Protein AF-K7MGZ2-F1 (afdb_monomer_lite)

Radius of gyration: 17.9 Å; chains: 1; bounding box: 46×26×41 Å

pLDDT: mean 91.88, std 5.45, range [77.75, 98.44]

Foldseek 3Di:
DVVVLVVLLVVLVDPVQQCQDPVDNGTNSCVVCVVVVRDNDPCVVVVVVVVVVVVVVVVVVVVVVVD

InterPro domains:
  IPR013581 Plant PDR ABC transporter associated [PF08370] (17-67)

Sequence (67 aa):
MYGQSAIAVNEFLGHSWRKVTHNSNETLGVLILKTRGFFPEAYWYWIGLGALIGYVFLYNFLFTLAL

Secondary structure (DSSP, 8-state):
-HHHHHHHHHHHTSGGG-PBPTT-SSBHHHHHHHHTT----THHHHHHHHHHHHHHHHHHHHHHHH-

Structure (mmCIF, N/CA/C/O backbone):
data_AF-K7MGZ2-F1
#
_entry.id   AF-K7MGZ2-F1
#
loop_
_atom_site.group_PDB
_atom_site.id
_atom_site.type_symbol
_atom_site.label_atom_id
_atom_site.label_alt_id
_atom_site.label_comp_id
_atom_site.label_asym_id
_atom_site.label_entity_id
_atom_site.label_seq_id
_atom_site.pdbx_PDB_ins_code
_atom_site.Cartn_x
_atom_site.Cartn_y
_atom_site.Cartn_z
_atom_site.occupancy
_atom_site.B_iso_or_equiv
_atom_site.auth_seq_id
_atom_site.auth_comp_id
_atom_site.auth_asym_id
_atom_site.auth_atom_id
_atom_site.pdbx_PDB_model_num
ATOM 1 N N . MET A 1 1 ? 2.620 9.024 9.175 1.00 78.44 1 MET A N 1
ATOM 2 C CA . MET A 1 1 ? 3.505 8.014 8.545 1.00 78.44 1 MET A CA 1
ATOM 3 C C . MET A 1 1 ? 2.877 7.408 7.286 1.00 78.44 1 MET A C 1
ATOM 5 O O . MET A 1 1 ? 3.460 7.563 6.219 1.00 78.44 1 MET A O 1
ATOM 9 N N . TYR A 1 2 ? 1.673 6.816 7.351 1.00 81.94 2 TYR A N 1
ATOM 10 C CA . TYR A 1 2 ? 0.999 6.250 6.163 1.00 81.94 2 TYR A CA 1
ATOM 11 C C . TYR A 1 2 ? 0.710 7.274 5.056 1.00 81.94 2 TYR A C 1
ATOM 13 O O . TYR A 1 2 ? 1.056 7.031 3.908 1.00 81.94 2 TYR A O 1
ATOM 21 N N . GLY A 1 3 ? 0.168 8.450 5.399 1.00 86.81 3 GLY A N 1
ATOM 22 C CA . GLY A 1 3 ? -0.100 9.507 4.412 1.00 86.81 3 GLY A CA 1
ATOM 23 C C . GLY A 1 3 ? 1.157 9.978 3.671 1.00 86.81 3 GLY A C 1
ATOM 24 O O . GLY A 1 3 ? 1.157 10.057 2.450 1.00 86.81 3 GLY A O 1
ATOM 25 N N . GLN A 1 4 ? 2.263 10.196 4.391 1.00 88.75 4 GLN A N 1
ATOM 26 C CA . GLN A 1 4 ? 3.552 10.543 3.779 1.00 88.75 4 GLN A CA 1
ATOM 27 C C . GLN A 1 4 ? 4.053 9.439 2.838 1.00 88.75 4 GLN A C 1
ATOM 29 O O . GLN A 1 4 ? 4.556 9.743 1.762 1.00 88.75 4 GLN A O 1
ATOM 34 N N . SER A 1 5 ? 3.883 8.170 3.222 1.00 87.25 5 SER A N 1
ATOM 35 C CA . SER A 1 5 ? 4.255 7.029 2.376 1.00 87.25 5 SER A CA 1
ATOM 36 C C . SER A 1 5 ? 3.414 6.990 1.099 1.00 87.25 5 SER A C 1
ATOM 38 O O . SER A 1 5 ? 3.963 6.833 0.016 1.00 87.25 5 SER A O 1
ATOM 40 N N . ALA A 1 6 ? 2.100 7.212 1.206 1.00 88.81 6 ALA A N 1
ATOM 41 C CA . ALA A 1 6 ? 1.200 7.251 0.056 1.00 88.81 6 ALA A CA 1
ATOM 42 C C . ALA A 1 6 ? 1.554 8.385 -0.920 1.00 88.81 6 ALA A C 1
ATOM 44 O O . ALA A 1 6 ? 1.625 8.153 -2.124 1.00 88.81 6 ALA A O 1
ATOM 45 N N . ILE A 1 7 ? 1.836 9.590 -0.407 1.00 92.81 7 ILE A N 1
ATOM 46 C CA . ILE A 1 7 ? 2.249 10.733 -1.236 1.00 92.81 7 ILE A CA 1
ATOM 47 C C . ILE A 1 7 ? 3.587 10.443 -1.924 1.00 92.81 7 ILE A C 1
ATOM 49 O O . ILE A 1 7 ? 3.703 10.645 -3.131 1.00 92.81 7 ILE A O 1
ATOM 53 N N . ALA A 1 8 ? 4.579 9.936 -1.184 1.00 94.06 8 ALA A N 1
ATOM 54 C CA . ALA A 1 8 ? 5.888 9.608 -1.742 1.00 94.06 8 ALA A CA 1
ATOM 55 C C . ALA A 1 8 ? 5.783 8.547 -2.847 1.00 94.06 8 ALA A C 1
ATOM 57 O O . ALA A 1 8 ? 6.333 8.734 -3.929 1.00 94.06 8 ALA A O 1
ATOM 58 N N . VAL A 1 9 ? 5.050 7.457 -2.606 1.00 93.19 9 VAL A N 1
ATOM 59 C CA . VAL A 1 9 ? 4.850 6.393 -3.600 1.00 93.19 9 VAL A CA 1
ATOM 60 C C . VAL A 1 9 ? 4.122 6.926 -4.836 1.00 93.19 9 VAL A C 1
ATOM 62 O O . VAL A 1 9 ? 4.543 6.635 -5.952 1.00 93.19 9 VAL A O 1
ATOM 65 N N . ASN A 1 10 ? 3.082 7.746 -4.664 1.00 93.19 10 ASN A N 1
ATOM 66 C CA . ASN A 1 10 ? 2.351 8.334 -5.787 1.00 93.19 10 ASN A CA 1
ATOM 67 C C . ASN A 1 10 ? 3.240 9.238 -6.658 1.00 93.19 10 ASN A C 1
ATOM 69 O O . ASN A 1 10 ? 3.211 9.130 -7.882 1.00 93.19 10 ASN A O 1
ATOM 73 N N . GLU A 1 11 ? 4.054 10.091 -6.032 1.00 95.31 11 GLU A N 1
ATOM 74 C CA . GLU A 1 11 ? 4.985 10.973 -6.739 1.00 95.31 11 GLU A CA 1
ATOM 75 C C . GLU A 1 11 ? 6.064 10.163 -7.470 1.00 95.31 11 GLU A C 1
ATOM 77 O O . GLU A 1 11 ? 6.182 10.234 -8.693 1.00 95.31 11 GLU A O 1
ATOM 82 N N . PHE A 1 12 ? 6.812 9.324 -6.748 1.00 95.06 12 PHE A N 1
ATOM 83 C CA . PHE A 1 12 ? 7.977 8.630 -7.302 1.00 95.06 12 PHE A CA 1
ATOM 84 C C . PHE A 1 12 ? 7.624 7.462 -8.238 1.00 95.06 12 PHE A C 1
ATOM 86 O O . PHE A 1 12 ? 8.472 7.035 -9.017 1.00 95.06 12 PHE A O 1
ATOM 93 N N . LEU A 1 13 ? 6.391 6.951 -8.242 1.00 93.75 13 LEU A N 1
ATOM 94 C CA . LEU A 1 13 ? 5.934 6.012 -9.282 1.00 93.75 13 LEU A CA 1
ATOM 95 C C . LEU A 1 13 ? 5.322 6.712 -10.511 1.00 93.75 13 LEU A C 1
ATOM 97 O O . LEU A 1 13 ? 4.967 6.047 -11.501 1.00 93.75 13 LEU A O 1
ATOM 101 N N . GLY A 1 14 ? 5.226 8.043 -10.469 1.00 93.88 14 GLY A N 1
ATOM 102 C CA . GLY A 1 14 ? 4.762 8.884 -11.562 1.00 93.88 14 GLY A CA 1
ATOM 103 C C . GLY A 1 14 ? 5.665 8.822 -12.797 1.00 93.88 14 GLY A C 1
ATOM 104 O O . GLY A 1 14 ? 6.837 8.450 -12.738 1.00 93.88 14 GLY A O 1
ATOM 105 N N . HIS A 1 15 ? 5.111 9.205 -13.949 1.00 94.00 15 HIS A N 1
ATOM 106 C CA . HIS A 1 15 ? 5.772 9.085 -15.254 1.00 94.00 15 HIS A CA 1
ATOM 107 C C . HIS A 1 15 ? 7.159 9.753 -15.303 1.00 94.00 15 HIS A C 1
ATOM 109 O O . HIS A 1 15 ? 8.107 9.164 -15.820 1.00 94.00 15 HIS A O 1
ATOM 115 N N . SER A 1 16 ? 7.309 10.938 -14.704 1.00 93.88 16 SER A N 1
ATOM 116 C CA . SER A 1 16 ? 8.569 11.699 -14.669 1.00 93.88 16 SER A CA 1
ATOM 117 C C . SER A 1 16 ? 9.737 10.940 -14.022 1.00 93.88 16 SER A C 1
ATOM 119 O O . SER A 1 16 ? 10.898 11.185 -14.361 1.00 93.88 16 SER A O 1
ATOM 121 N N . TRP A 1 17 ? 9.430 9.992 -13.132 1.00 94.69 17 TRP A N 1
ATOM 122 C CA . TRP A 1 17 ? 10.395 9.196 -12.372 1.00 94.69 17 TRP A CA 1
ATOM 123 C C . TRP A 1 17 ? 10.638 7.799 -12.966 1.00 94.69 17 TRP A C 1
ATOM 125 O O . TRP A 1 17 ? 11.507 7.067 -12.483 1.00 94.69 17 TRP A O 1
ATOM 135 N N . ARG A 1 18 ? 9.938 7.427 -14.051 1.00 91.19 18 ARG A N 1
ATOM 136 C CA . ARG A 1 18 ? 10.071 6.130 -14.747 1.00 91.19 18 ARG A CA 1
ATOM 137 C C . ARG A 1 18 ? 11.272 6.074 -15.695 1.00 91.19 18 ARG A C 1
ATOM 139 O O . ARG A 1 18 ? 11.169 5.619 -16.830 1.00 91.19 18 ARG A O 1
ATOM 146 N N . LYS A 1 19 ? 12.429 6.531 -15.224 1.00 89.75 19 LYS A N 1
ATOM 147 C CA . LYS A 1 19 ? 13.702 6.412 -15.942 1.00 89.75 19 LYS A CA 1
ATOM 148 C C . LYS A 1 19 ? 14.434 5.189 -15.411 1.00 89.75 19 LYS A C 1
ATOM 150 O O . LYS A 1 19 ? 14.739 5.147 -14.221 1.00 89.75 19 LYS A O 1
ATOM 155 N N . VAL A 1 20 ? 14.659 4.193 -16.262 1.00 85.50 20 VAL A N 1
ATOM 156 C CA . VAL A 1 20 ? 15.434 2.997 -15.899 1.00 85.50 20 VAL A CA 1
ATOM 157 C C . VAL A 1 20 ? 16.890 3.413 -15.720 1.00 85.50 20 VAL A C 1
ATOM 159 O O . VAL A 1 20 ? 17.425 4.159 -16.544 1.00 85.50 20 VAL A O 1
ATOM 162 N N . THR A 1 21 ? 17.517 3.000 -14.622 1.00 77.75 21 THR A N 1
ATOM 163 C CA . THR A 1 21 ? 18.930 3.327 -14.395 1.00 77.75 21 THR A CA 1
ATOM 164 C C . THR A 1 21 ? 19.821 2.332 -15.141 1.00 77.75 21 THR A C 1
ATOM 166 O O . THR A 1 21 ? 19.478 1.164 -15.250 1.00 77.75 21 THR A O 1
ATOM 169 N N . HIS A 1 22 ? 20.980 2.760 -15.652 1.00 77.75 22 HIS A N 1
ATOM 170 C CA . HIS A 1 22 ? 21.871 1.869 -16.419 1.00 77.75 22 HIS A CA 1
ATOM 171 C C . HIS A 1 22 ? 22.298 0.602 -15.653 1.00 77.75 22 HIS A C 1
ATOM 173 O O . HIS A 1 22 ? 22.607 -0.408 -16.277 1.00 77.75 22 HIS A O 1
ATOM 179 N N . ASN A 1 23 ? 22.300 0.656 -14.316 1.00 79.19 23 ASN A N 1
ATOM 180 C CA . ASN A 1 23 ? 22.796 -0.414 -13.451 1.00 79.19 23 ASN A CA 1
ATOM 181 C C . ASN A 1 23 ? 21.679 -1.252 -12.810 1.00 79.19 23 ASN A C 1
ATOM 183 O O . ASN A 1 23 ? 21.982 -2.171 -12.050 1.00 79.19 23 ASN A O 1
ATOM 187 N N . SER A 1 24 ? 20.402 -0.944 -13.056 1.00 78.44 24 SER A N 1
ATOM 188 C CA . SER A 1 24 ? 19.293 -1.704 -12.477 1.00 78.44 24 SER A CA 1
ATOM 189 C C . SER A 1 24 ? 18.105 -1.784 -13.429 1.00 78.44 24 SER A C 1
ATOM 191 O O . SER A 1 24 ? 17.791 -0.838 -14.141 1.00 78.44 24 SER A O 1
ATOM 193 N N . ASN A 1 25 ? 17.365 -2.891 -13.371 1.00 86.75 25 ASN A N 1
ATOM 194 C CA . ASN A 1 25 ? 16.072 -3.014 -14.056 1.00 86.75 25 ASN A CA 1
ATOM 195 C C . ASN A 1 25 ? 14.951 -2.227 -13.344 1.00 86.75 25 ASN A C 1
ATOM 197 O O . ASN A 1 25 ? 13.772 -2.419 -13.636 1.00 86.75 25 ASN A O 1
ATOM 201 N N . GLU A 1 26 ? 15.300 -1.359 -12.392 1.00 89.50 26 GLU A N 1
ATOM 202 C CA . GLU A 1 26 ? 14.357 -0.563 -11.618 1.00 89.50 26 GLU A CA 1
ATOM 203 C C . GLU A 1 26 ? 14.357 0.891 -12.091 1.00 89.50 26 GLU A C 1
ATOM 205 O O . GLU A 1 26 ? 15.346 1.427 -12.601 1.00 89.50 26 GLU A O 1
ATOM 210 N N . THR A 1 27 ? 13.218 1.553 -11.909 1.00 93.31 27 THR A N 1
ATOM 211 C CA . THR A 1 27 ? 13.112 2.983 -12.183 1.00 93.31 27 THR A CA 1
ATOM 212 C C . THR A 1 27 ? 13.789 3.790 -11.079 1.00 93.31 27 THR A C 1
ATOM 214 O O . THR A 1 27 ? 13.846 3.373 -9.919 1.00 93.31 27 THR A O 1
ATOM 217 N N . LEU A 1 28 ? 14.256 4.990 -11.422 1.00 93.25 28 LEU A N 1
ATOM 218 C CA . LEU A 1 28 ? 14.839 5.930 -10.465 1.00 93.25 28 LEU A CA 1
ATOM 219 C C . LEU A 1 28 ? 13.916 6.168 -9.260 1.00 93.25 28 LEU A C 1
ATOM 221 O O . LEU A 1 28 ? 14.376 6.188 -8.121 1.00 93.25 28 LEU A O 1
ATOM 225 N N . GLY A 1 29 ? 12.613 6.307 -9.503 1.00 94.62 29 GLY A N 1
ATOM 226 C CA . GLY A 1 29 ? 11.631 6.487 -8.439 1.00 94.62 29 GL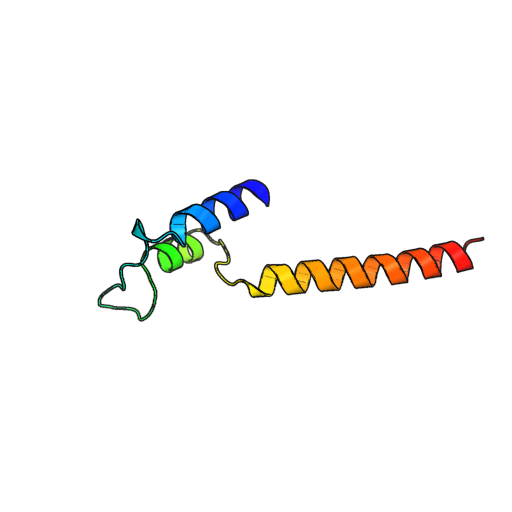Y A CA 1
ATOM 227 C C . GLY A 1 29 ? 11.533 5.306 -7.469 1.00 94.62 29 GLY A C 1
ATOM 228 O O . GLY A 1 29 ? 11.514 5.513 -6.257 1.00 94.62 29 GLY A O 1
ATOM 229 N N . VAL A 1 30 ? 11.557 4.068 -7.977 1.00 94.25 30 VAL A N 1
ATOM 230 C CA . VAL A 1 30 ? 11.579 2.854 -7.138 1.00 94.25 30 VAL A CA 1
ATOM 231 C C . VAL A 1 30 ? 12.845 2.811 -6.280 1.00 94.25 30 VAL A C 1
ATOM 233 O O . VAL A 1 30 ? 12.762 2.541 -5.081 1.00 94.25 30 VAL A O 1
ATOM 236 N N . LEU A 1 31 ? 14.001 3.152 -6.855 1.00 92.88 31 LEU A N 1
ATOM 237 C CA . LEU A 1 31 ? 15.268 3.196 -6.125 1.00 92.88 31 LEU A CA 1
ATOM 238 C C . LEU A 1 31 ? 15.235 4.227 -4.981 1.00 92.88 31 LEU A C 1
ATOM 240 O O . LEU A 1 31 ? 15.666 3.936 -3.863 1.00 92.88 31 LEU A O 1
ATOM 244 N N . ILE A 1 32 ? 14.689 5.422 -5.229 1.00 93.25 32 ILE A N 1
ATOM 245 C CA . ILE A 1 32 ? 14.536 6.463 -4.200 1.00 93.25 32 ILE A CA 1
ATOM 246 C C . ILE A 1 32 ? 13.609 5.989 -3.075 1.00 93.25 32 ILE A C 1
ATOM 248 O O . ILE A 1 32 ? 13.934 6.157 -1.900 1.00 93.25 32 ILE A O 1
ATOM 252 N N . LEU A 1 33 ? 12.478 5.366 -3.412 1.00 94.62 33 LEU A N 1
ATOM 253 C CA . LEU A 1 33 ?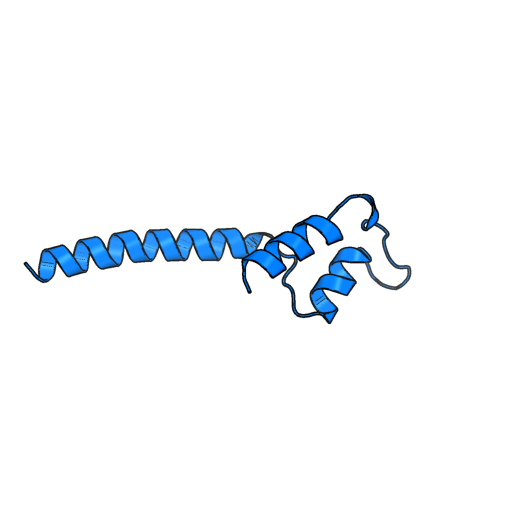 11.551 4.831 -2.413 1.00 94.62 33 LEU A CA 1
ATOM 254 C C . LEU A 1 33 ? 12.241 3.793 -1.523 1.00 94.62 33 LEU A C 1
ATOM 256 O O . LEU A 1 33 ? 12.248 3.953 -0.301 1.00 94.62 33 LEU A O 1
ATOM 260 N N . LYS A 1 34 ? 12.915 2.806 -2.123 1.00 92.88 34 LYS A N 1
ATOM 261 C CA . LYS A 1 34 ? 13.619 1.747 -1.385 1.00 92.88 34 LYS A CA 1
ATOM 262 C C . LYS A 1 34 ? 14.742 2.288 -0.503 1.00 92.88 34 LYS A C 1
ATOM 264 O O . LYS A 1 34 ? 14.825 1.932 0.668 1.00 92.88 34 LYS A O 1
ATOM 269 N N . THR A 1 35 ? 15.574 3.192 -1.025 1.00 92.56 35 THR A N 1
ATOM 270 C CA . THR A 1 35 ? 16.670 3.811 -0.249 1.00 92.56 35 THR A CA 1
ATOM 271 C C . THR A 1 35 ? 16.174 4.652 0.929 1.00 92.56 35 THR A C 1
ATOM 273 O O . THR A 1 35 ? 16.903 4.834 1.903 1.00 92.56 35 THR A O 1
ATOM 276 N N . ARG A 1 36 ? 14.931 5.144 0.876 1.00 93.44 36 ARG A N 1
ATOM 277 C CA . ARG A 1 36 ? 14.269 5.864 1.974 1.00 93.44 36 ARG A CA 1
ATOM 278 C C . ARG A 1 36 ? 13.411 4.967 2.875 1.00 93.44 36 ARG A C 1
ATOM 280 O O . ARG A 1 36 ? 12.784 5.484 3.794 1.00 93.44 36 ARG A O 1
ATOM 287 N N . GLY A 1 37 ? 13.393 3.654 2.640 1.00 91.44 37 GLY A N 1
ATOM 288 C CA . GLY A 1 37 ? 12.612 2.695 3.425 1.00 91.44 37 GLY A CA 1
ATOM 289 C C . GLY A 1 37 ? 11.114 2.687 3.108 1.00 91.44 37 GLY A C 1
ATOM 290 O O . GLY A 1 37 ? 10.328 2.171 3.899 1.00 91.44 37 GLY A O 1
ATOM 291 N N . PHE A 1 38 ? 10.700 3.259 1.975 1.00 91.62 38 PHE A N 1
ATOM 292 C CA . PHE A 1 38 ? 9.338 3.118 1.472 1.00 91.62 38 PHE A CA 1
ATOM 293 C C . PHE A 1 38 ? 9.214 1.849 0.633 1.00 91.62 38 PHE A C 1
ATOM 295 O O . PHE A 1 38 ? 10.115 1.502 -0.129 1.00 91.62 38 PHE A O 1
ATOM 302 N N . PHE A 1 39 ? 8.061 1.197 0.745 1.00 87.88 39 PHE A N 1
ATOM 303 C CA . PHE A 1 39 ? 7.734 -0.012 0.003 1.00 87.88 39 PHE A CA 1
ATOM 304 C C . PHE A 1 39 ? 6.955 0.353 -1.269 1.00 87.88 39 PHE A C 1
ATOM 306 O O . PHE A 1 39 ? 5.799 0.770 -1.169 1.00 87.88 39 PHE A O 1
ATOM 313 N N . PRO A 1 40 ? 7.564 0.262 -2.465 1.00 88.62 40 PRO A N 1
ATOM 314 C CA . PRO A 1 40 ? 6.897 0.587 -3.725 1.00 88.62 40 PRO A CA 1
ATOM 315 C C . PRO A 1 40 ? 5.891 -0.486 -4.170 1.00 88.62 40 PRO A C 1
ATOM 317 O O . PRO A 1 40 ? 5.173 -0.287 -5.151 1.00 88.62 40 PRO A O 1
ATOM 320 N N . GLU A 1 41 ? 5.853 -1.644 -3.510 1.00 88.56 41 GLU A N 1
ATOM 321 C CA . GLU A 1 41 ? 5.098 -2.794 -3.983 1.00 88.56 41 GLU A CA 1
ATOM 322 C C . GLU A 1 41 ? 3.601 -2.687 -3.658 1.00 88.56 41 GLU A C 1
ATOM 324 O O . GLU A 1 41 ? 3.182 -2.595 -2.505 1.00 88.56 41 GLU A O 1
ATOM 329 N N . ALA A 1 42 ? 2.760 -2.790 -4.688 1.00 84.75 42 ALA A N 1
ATOM 330 C CA . ALA A 1 42 ? 1.311 -2.648 -4.548 1.00 84.75 42 ALA A CA 1
ATOM 331 C C . ALA A 1 42 ? 0.642 -3.746 -3.693 1.00 84.75 42 ALA A C 1
ATOM 333 O O . ALA A 1 42 ? -0.482 -3.559 -3.232 1.00 84.75 42 ALA A O 1
ATOM 334 N N . TYR A 1 43 ? 1.299 -4.887 -3.449 1.00 88.69 43 TYR A N 1
ATOM 335 C CA . TYR A 1 43 ? 0.709 -5.974 -2.658 1.00 88.69 43 TYR A CA 1
ATOM 336 C C . TYR A 1 43 ? 0.496 -5.597 -1.186 1.00 88.69 43 TYR A C 1
ATOM 338 O O . TYR A 1 43 ? -0.375 -6.173 -0.537 1.00 88.69 43 TYR A O 1
ATOM 346 N N . TRP A 1 44 ? 1.224 -4.604 -0.663 1.00 87.06 44 TRP A N 1
ATOM 347 C CA . TRP A 1 44 ? 1.021 -4.097 0.698 1.00 87.06 44 TRP A CA 1
ATOM 348 C C . TRP A 1 44 ? -0.410 -3.609 0.934 1.00 87.06 44 TRP A C 1
ATOM 350 O O . TRP A 1 44 ? -0.957 -3.811 2.018 1.00 87.06 44 TRP A O 1
ATOM 360 N N . TYR A 1 45 ? -1.044 -3.040 -0.097 1.00 86.25 45 TYR A N 1
ATOM 361 C CA . TYR A 1 45 ? -2.458 -2.671 -0.051 1.00 86.25 45 TYR A CA 1
ATOM 362 C C . TYR A 1 45 ? -3.350 -3.894 0.193 1.00 86.25 45 TYR A C 1
ATOM 364 O O . TYR A 1 45 ? -4.216 -3.870 1.065 1.00 86.25 45 TYR A O 1
ATOM 372 N N . TRP A 1 46 ? -3.101 -4.986 -0.532 1.00 94.06 46 TRP A N 1
ATOM 373 C CA . TRP A 1 46 ? -3.879 -6.219 -0.419 1.00 94.06 46 TRP A CA 1
ATOM 374 C C . TRP A 1 46 ? -3.677 -6.923 0.922 1.00 94.06 46 TRP A C 1
ATOM 376 O O . TRP A 1 46 ? -4.642 -7.440 1.481 1.00 94.06 46 TRP A O 1
ATOM 386 N N . ILE A 1 47 ? -2.462 -6.884 1.478 1.00 94.62 47 ILE A N 1
ATOM 387 C CA . ILE A 1 47 ? -2.200 -7.371 2.840 1.00 94.62 47 ILE A CA 1
ATOM 388 C C . ILE A 1 47 ? -3.025 -6.569 3.852 1.00 94.62 47 ILE A C 1
ATOM 390 O O . ILE A 1 47 ? -3.704 -7.156 4.694 1.00 94.62 47 ILE A O 1
ATOM 394 N N . GLY A 1 48 ? -3.008 -5.237 3.748 1.00 93.81 48 GLY A N 1
ATOM 395 C CA . GLY A 1 48 ? -3.798 -4.366 4.618 1.00 93.81 48 GLY A CA 1
ATOM 396 C C . GLY A 1 48 ? -5.298 -4.641 4.511 1.00 93.81 48 GLY A C 1
ATOM 397 O O . GLY A 1 48 ? -5.972 -4.786 5.529 1.00 93.81 48 GLY A O 1
ATOM 398 N N . LEU A 1 49 ? -5.815 -4.786 3.289 1.00 96.31 49 LEU A N 1
ATOM 399 C CA . LEU A 1 49 ? -7.221 -5.112 3.055 1.00 96.31 49 LEU A CA 1
ATOM 400 C C . LEU A 1 49 ? -7.605 -6.469 3.662 1.00 96.31 49 LEU A C 1
ATOM 402 O O . LEU A 1 49 ? -8.615 -6.564 4.356 1.00 96.31 49 LEU A O 1
ATOM 406 N N . GLY A 1 50 ? -6.791 -7.505 3.443 1.00 98.25 50 GLY A N 1
ATOM 407 C CA . GLY A 1 50 ? -7.017 -8.831 4.021 1.00 98.25 50 GLY A CA 1
ATOM 408 C C . GLY A 1 50 ? -7.013 -8.809 5.550 1.00 98.25 50 GLY A C 1
ATOM 409 O O . GLY A 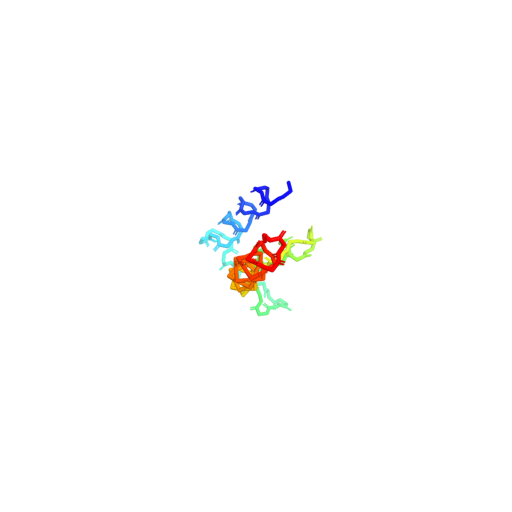1 50 ? -7.894 -9.399 6.174 1.00 98.25 50 GLY A O 1
ATOM 410 N N . ALA A 1 51 ? -6.081 -8.067 6.156 1.00 98.25 51 ALA A N 1
ATOM 411 C CA . ALA A 1 51 ? -6.034 -7.880 7.603 1.00 98.25 51 ALA A CA 1
ATOM 412 C C . ALA A 1 51 ? -7.305 -7.197 8.132 1.00 98.25 51 ALA A C 1
ATOM 414 O O . ALA A 1 51 ? -7.880 -7.662 9.114 1.00 98.25 51 ALA A O 1
ATOM 415 N N . LEU A 1 52 ? -7.782 -6.139 7.464 1.00 98.12 52 LEU A N 1
ATOM 416 C CA . LEU A 1 52 ? -9.021 -5.452 7.842 1.00 98.12 52 LEU A CA 1
ATOM 417 C C . LEU A 1 52 ? -10.230 -6.388 7.781 1.00 98.12 52 LEU A C 1
ATOM 419 O O . LEU A 1 52 ? -11.001 -6.447 8.735 1.00 98.12 52 LEU A O 1
ATOM 423 N N . ILE A 1 53 ? -10.372 -7.154 6.698 1.00 98.38 53 ILE A N 1
ATOM 424 C CA . ILE A 1 53 ? -11.451 -8.140 6.552 1.00 98.38 53 ILE A CA 1
ATOM 425 C C . ILE A 1 53 ? -11.376 -9.190 7.671 1.00 98.38 53 ILE A C 1
ATOM 427 O O . ILE A 1 53 ? -12.386 -9.479 8.312 1.00 98.38 53 ILE A O 1
ATOM 431 N N . GLY A 1 54 ? -10.183 -9.721 7.953 1.00 98.44 54 GLY A N 1
ATOM 432 C CA . GLY A 1 54 ? -9.970 -10.670 9.047 1.00 98.44 54 GLY A CA 1
ATOM 433 C C . GLY A 1 54 ? -10.380 -10.103 10.408 1.00 98.44 54 GLY A C 1
ATOM 434 O O . GLY A 1 54 ? -11.091 -10.770 11.160 1.00 98.44 54 GLY A O 1
ATOM 435 N N . TYR A 1 55 ? -10.009 -8.853 10.699 1.00 98.31 55 TYR A N 1
ATOM 436 C CA . TYR A 1 55 ? -10.415 -8.169 11.928 1.00 98.31 55 TYR A CA 1
ATOM 437 C C . TYR A 1 55 ? -11.925 -7.959 12.019 1.00 98.31 55 TYR A C 1
ATOM 439 O O . TYR A 1 55 ? -12.484 -8.144 13.098 1.00 98.31 55 TYR A O 1
ATOM 447 N N . VAL A 1 56 ? -12.602 -7.621 10.917 1.00 98.25 56 VAL A N 1
ATOM 448 C CA . VAL A 1 56 ? -14.068 -7.491 10.903 1.00 98.25 56 VAL A CA 1
ATOM 449 C C . VAL A 1 56 ? -14.720 -8.792 11.370 1.00 98.25 56 VAL A C 1
ATOM 451 O O . VAL A 1 56 ? -15.548 -8.757 12.279 1.00 98.25 56 VAL A O 1
ATOM 454 N N . PHE A 1 57 ? -14.327 -9.938 10.812 1.00 97.62 57 PHE A N 1
ATOM 455 C CA . PHE A 1 57 ? -14.886 -11.228 11.226 1.00 97.62 57 PHE A CA 1
ATOM 456 C C . PHE A 1 57 ? -14.510 -11.598 12.660 1.00 97.62 57 PHE A C 1
ATOM 458 O O . PHE A 1 57 ? -15.387 -11.982 13.435 1.00 97.62 57 PHE A O 1
ATOM 465 N N . LEU A 1 58 ? -13.233 -11.442 13.028 1.00 97.88 58 LEU A N 1
ATOM 466 C CA . LEU A 1 58 ? -12.743 -11.747 14.371 1.00 97.88 58 LEU A CA 1
ATOM 467 C C . LEU A 1 58 ? -13.533 -10.977 15.433 1.00 97.88 58 LEU A C 1
ATOM 469 O O . LEU A 1 58 ? -14.020 -11.574 16.389 1.00 97.88 58 LEU A O 1
ATOM 473 N N . TYR A 1 59 ? -13.695 -9.666 15.254 1.00 97.19 59 TYR A N 1
ATOM 474 C CA . TYR A 1 59 ? -14.396 -8.842 16.230 1.00 97.19 59 TYR A CA 1
ATOM 475 C C . TYR A 1 59 ? -15.902 -9.089 16.242 1.00 97.19 59 TYR A C 1
ATOM 477 O O . TYR A 1 59 ? -16.470 -9.158 17.326 1.00 97.19 59 TYR A O 1
ATOM 485 N N . ASN A 1 60 ? -16.554 -9.303 15.094 1.00 96.62 60 ASN A N 1
ATOM 486 C CA . ASN A 1 60 ? -17.971 -9.690 15.089 1.00 96.62 60 ASN A CA 1
ATOM 487 C C . ASN A 1 60 ? -18.202 -10.998 15.863 1.00 96.62 60 ASN A C 1
ATOM 489 O O . ASN A 1 60 ? -19.156 -11.100 16.633 1.00 96.62 60 ASN A O 1
ATOM 493 N N . PHE A 1 61 ? -17.306 -11.977 15.713 1.00 97.12 61 PHE A N 1
ATOM 494 C CA . PHE A 1 61 ? -17.391 -13.239 16.444 1.00 9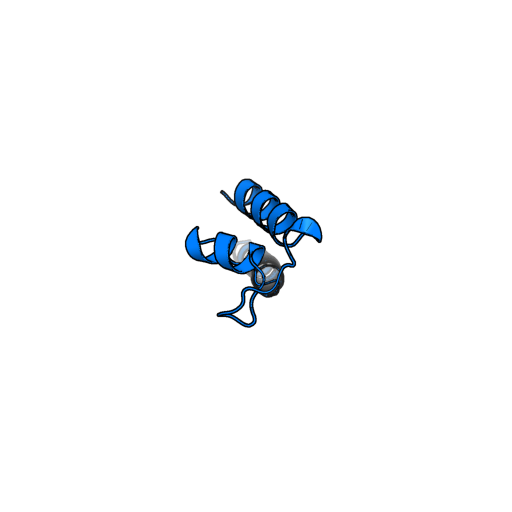7.12 61 PHE A CA 1
ATOM 495 C C . PHE A 1 61 ? -17.130 -13.061 17.945 1.00 97.12 61 PHE A C 1
ATOM 497 O O . PHE A 1 61 ? -17.935 -13.500 18.762 1.00 97.12 61 PHE A O 1
ATOM 504 N N . LEU A 1 62 ? -16.046 -12.374 18.319 1.00 97.81 62 LEU A N 1
ATOM 505 C CA . LEU A 1 62 ? -15.707 -12.129 19.724 1.00 97.81 62 LEU A CA 1
ATOM 506 C C . LEU A 1 62 ? -16.784 -11.321 20.452 1.00 97.81 62 LEU A C 1
ATOM 508 O O . LEU A 1 62 ? -17.113 -11.655 21.584 1.00 97.81 62 LEU A O 1
ATOM 512 N N . PHE A 1 63 ? -17.359 -10.299 19.815 1.00 96.44 63 PHE A N 1
ATOM 513 C CA . PHE A 1 63 ? -18.459 -9.537 20.408 1.00 96.44 63 PHE A CA 1
ATOM 514 C C . PHE A 1 63 ? -19.723 -10.377 20.571 1.00 96.44 63 PHE A C 1
ATOM 516 O O . PHE A 1 63 ? -20.401 -10.234 21.580 1.00 96.44 63 PHE A O 1
ATOM 523 N N . THR A 1 64 ? -20.010 -11.276 19.626 1.00 96.25 64 THR A N 1
ATOM 524 C CA . THR A 1 64 ? -21.136 -12.211 19.758 1.00 96.25 64 THR A CA 1
ATOM 525 C C . THR A 1 64 ? -20.928 -13.178 20.924 1.00 96.25 64 THR A C 1
ATOM 527 O O . THR A 1 64 ? -21.878 -13.475 21.631 1.00 96.25 64 THR A O 1
ATOM 530 N N . LEU A 1 65 ? -19.7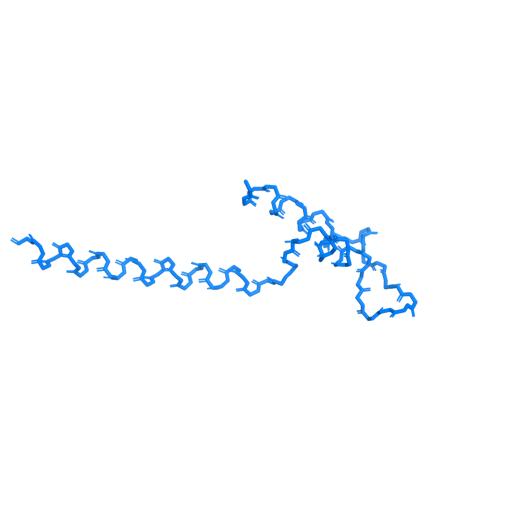00 -13.659 21.145 1.00 96.44 65 LEU A N 1
ATOM 531 C CA . LEU A 1 65 ? -19.375 -14.540 22.275 1.00 96.44 65 LEU A CA 1
ATOM 532 C C . LEU A 1 65 ? -19.321 -13.823 23.629 1.00 96.44 65 LEU A C 1
ATOM 534 O O . LEU A 1 65 ? -19.458 -14.467 24.665 1.00 96.44 65 LEU A O 1
ATOM 538 N N . ALA A 1 66 ? -19.030 -12.524 23.626 1.00 95.00 66 ALA A N 1
ATOM 539 C CA . ALA A 1 66 ? -18.928 -11.719 24.837 1.00 95.00 66 ALA A CA 1
ATOM 540 C C . ALA A 1 66 ? -20.288 -11.215 25.355 1.00 95.00 66 ALA A C 1
ATOM 542 O O . ALA A 1 66 ? -20.325 -10.641 26.444 1.00 95.00 66 ALA A O 1
ATOM 543 N N . LEU A 1 67 ? -21.364 -11.391 24.577 1.00 89.19 67 LEU A N 1
ATOM 544 C CA . LEU A 1 67 ? -22.743 -11.047 24.933 1.00 89.19 67 LEU A CA 1
ATOM 545 C C . LEU A 1 67 ? -23.467 -12.255 25.540 1.00 89.19 67 LEU A C 1
ATOM 547 O O .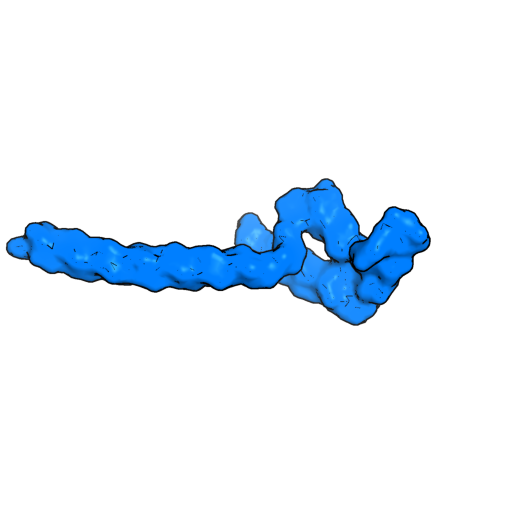 LEU A 1 67 ? -24.148 -12.050 26.569 1.00 89.19 67 LEU A O 1
#

Organism: Glycine max (NCBI:txid3847)